Protein AF-A0A6B3F084-F1 (afdb_monomer_lite)

Foldseek 3Di:
DVVVVVVVVQPDDCVVVVNPVVDDQACPQVVVLVVVVVVCVVPPPDDDPCPVVVSVVCNVVPDGDDDRD

Radius of gyration: 16.12 Å; chains: 1; bounding box: 31×23×38 Å

Secondary structure (DSSP, 8-state):
-HHHHHHHHHT--TTTTT-GGG---TTHHHHHHHHHHHHHHHH--S--TTHHHHHHHHHHTPPPPPPP-

Sequence (69 aa):
SLVDTLVDLHAVDPEAAGLGDFGHPDGFLERQLRRWAKQLDASRSRELPGIDQLQEALAARLPRSPAPT

Structure (mmCIF, N/CA/C/O backbone):
data_AF-A0A6B3F084-F1
#
_entry.id   AF-A0A6B3F084-F1
#
loop_
_atom_site.group_PDB
_atom_site.id
_atom_site.type_symbol
_atom_site.label_atom_id
_atom_site.label_alt_id
_atom_site.label_comp_id
_atom_site.label_asym_id
_atom_site.label_entity_id
_atom_site.label_seq_id
_atom_site.pdbx_PDB_ins_code
_atom_site.Cartn_x
_atom_site.Cartn_y
_atom_site.Cartn_z
_atom_site.occupancy
_atom_site.B_iso_or_equiv
_atom_site.auth_seq_id
_atom_site.auth_comp_id
_atom_site.auth_asym_id
_atom_site.auth_atom_id
_atom_site.pdbx_PDB_model_num
ATOM 1 N N . SER A 1 1 ? -10.692 5.669 -21.138 1.00 94.50 1 SER A N 1
ATOM 2 C CA . SER A 1 1 ? -11.496 5.620 -19.893 1.00 94.50 1 SER A CA 1
ATOM 3 C C . SER A 1 1 ? -10.562 5.522 -18.692 1.00 94.50 1 SER A C 1
ATOM 5 O O . SER A 1 1 ? -9.394 5.230 -18.900 1.00 94.50 1 SER A O 1
ATOM 7 N N . LEU A 1 2 ? -11.033 5.734 -17.452 1.00 97.44 2 LEU A N 1
ATOM 8 C CA . LEU A 1 2 ? -10.222 5.521 -16.236 1.00 97.44 2 LEU A CA 1
ATOM 9 C C . LEU A 1 2 ? -9.622 4.109 -16.197 1.00 97.44 2 LEU A C 1
ATOM 11 O O . LEU A 1 2 ? -8.459 3.941 -15.850 1.00 97.44 2 LEU A O 1
ATOM 15 N N . VAL A 1 3 ? -10.422 3.107 -16.572 1.00 98.00 3 VAL A N 1
ATOM 16 C CA . VAL A 1 3 ? -9.979 1.708 -16.607 1.00 98.00 3 VAL A CA 1
ATOM 17 C C . VAL A 1 3 ? -8.839 1.530 -17.607 1.00 98.00 3 VAL A C 1
ATOM 19 O O . VAL A 1 3 ? -7.802 1.004 -17.223 1.00 98.00 3 VAL A O 1
ATOM 22 N N . ASP A 1 4 ? -8.992 2.028 -18.838 1.00 98.06 4 ASP A N 1
ATOM 23 C CA . ASP A 1 4 ? -7.950 1.915 -19.871 1.00 98.06 4 ASP A CA 1
ATOM 24 C C . ASP A 1 4 ? -6.641 2.570 -19.417 1.00 98.06 4 ASP A C 1
ATOM 26 O O . ASP A 1 4 ? -5.586 1.963 -19.516 1.00 98.06 4 ASP A O 1
ATOM 30 N N . THR A 1 5 ? -6.706 3.756 -18.803 1.00 97.94 5 THR A N 1
ATOM 31 C CA . THR A 1 5 ? -5.509 4.430 -18.280 1.00 97.94 5 THR A CA 1
ATOM 32 C C . THR A 1 5 ? -4.806 3.623 -17.187 1.00 97.94 5 THR A C 1
ATOM 34 O O . THR A 1 5 ? -3.579 3.608 -17.134 1.00 97.94 5 THR A O 1
ATOM 37 N N . LEU A 1 6 ? -5.551 2.946 -16.306 1.00 96.62 6 LEU A N 1
ATOM 38 C CA . LEU A 1 6 ? -4.949 2.068 -15.299 1.00 96.62 6 LEU A CA 1
ATOM 39 C C . LEU A 1 6 ? -4.347 0.810 -15.929 1.00 96.62 6 LEU A C 1
ATOM 41 O O . LEU A 1 6 ? -3.332 0.329 -15.437 1.00 96.62 6 LEU A O 1
ATOM 45 N N . VAL A 1 7 ? -4.954 0.271 -16.988 1.00 95.75 7 VAL A N 1
ATOM 46 C CA . VAL A 1 7 ? -4.379 -0.856 -17.735 1.00 95.75 7 VAL A CA 1
ATOM 47 C C . VAL A 1 7 ? -3.065 -0.435 -18.384 1.00 95.75 7 VAL A C 1
ATOM 49 O O . VAL A 1 7 ? -2.056 -1.098 -18.163 1.00 95.75 7 VAL A O 1
ATOM 52 N N . ASP A 1 8 ? -3.061 0.695 -19.092 1.00 95.81 8 ASP A N 1
ATOM 53 C CA . ASP A 1 8 ? -1.871 1.231 -19.753 1.00 95.81 8 ASP A CA 1
ATOM 54 C C . ASP A 1 8 ? -0.744 1.494 -18.744 1.00 95.81 8 ASP A C 1
ATOM 56 O O . ASP A 1 8 ? 0.406 1.154 -19.003 1.00 95.81 8 ASP A O 1
ATOM 60 N N . LEU A 1 9 ? -1.071 2.037 -17.564 1.00 94.25 9 LEU A N 1
ATOM 61 C CA . LEU A 1 9 ? -0.093 2.291 -16.505 1.00 94.25 9 LEU A CA 1
ATOM 62 C C . LEU A 1 9 ? 0.529 1.003 -15.943 1.00 94.25 9 LEU A C 1
ATOM 64 O O . LEU A 1 9 ? 1.736 0.966 -15.730 1.00 94.25 9 LEU A O 1
ATOM 68 N N . HIS A 1 10 ? -0.268 -0.040 -15.687 1.00 91.88 10 HIS A N 1
ATOM 69 C CA . HIS A 1 10 ? 0.249 -1.307 -15.146 1.00 91.88 10 HIS A CA 1
ATOM 70 C C . HIS A 1 10 ? 1.023 -2.142 -16.176 1.00 91.88 10 HIS A C 1
ATOM 72 O O . HIS A 1 10 ? 1.660 -3.119 -15.792 1.00 91.88 10 HIS A O 1
ATOM 78 N N . ALA A 1 11 ? 0.945 -1.789 -17.462 1.00 92.75 11 ALA A N 1
ATOM 79 C CA . ALA A 1 11 ? 1.669 -2.452 -18.542 1.00 92.75 11 ALA A CA 1
ATOM 80 C C . ALA A 1 11 ? 3.035 -1.806 -18.854 1.00 92.75 11 ALA A C 1
ATOM 82 O O . ALA A 1 11 ? 3.719 -2.253 -19.776 1.00 92.75 11 ALA A O 1
ATOM 83 N N . VAL A 1 12 ? 3.417 -0.735 -18.147 1.00 92.06 12 VAL A N 1
ATOM 84 C CA . VAL A 1 12 ? 4.718 -0.077 -18.323 1.00 92.06 12 VAL A CA 1
ATOM 85 C C . VAL A 1 12 ? 5.818 -0.918 -17.686 1.00 92.06 12 VAL A C 1
ATOM 87 O O . VAL A 1 12 ? 5.841 -1.039 -16.468 1.00 92.06 12 VAL A O 1
ATOM 90 N N . ASP A 1 13 ? 6.783 -1.362 -18.495 1.00 91.31 13 ASP A N 1
ATOM 91 C CA . ASP A 1 13 ? 8.034 -1.961 -18.017 1.00 91.31 13 ASP A CA 1
ATOM 92 C C . ASP A 1 13 ? 8.887 -0.897 -17.286 1.00 91.31 13 ASP A C 1
ATOM 94 O O . ASP A 1 13 ? 9.375 0.052 -17.924 1.00 91.31 13 ASP A O 1
ATOM 98 N N . PRO A 1 14 ? 9.098 -1.025 -15.961 1.00 90.50 14 PRO A N 1
ATOM 99 C CA . PRO A 1 14 ? 9.852 -0.043 -15.191 1.00 90.50 14 PRO A CA 1
ATOM 100 C C . PRO A 1 14 ? 11.325 0.055 -15.601 1.00 90.50 14 PRO A C 1
ATOM 102 O O . PRO A 1 14 ? 11.888 1.147 -15.556 1.00 90.50 14 PRO A O 1
ATOM 105 N N . GLU A 1 15 ? 11.957 -1.043 -16.021 1.00 91.75 15 GLU A N 1
ATOM 106 C CA . GLU A 1 15 ? 13.364 -1.047 -16.441 1.00 91.75 15 GLU A CA 1
ATOM 107 C C . GLU A 1 15 ? 13.528 -0.264 -17.745 1.00 91.75 15 GLU A C 1
ATOM 109 O O . GLU A 1 15 ? 14.354 0.649 -17.838 1.00 91.75 15 GLU A O 1
ATOM 114 N N . ALA A 1 16 ? 12.674 -0.545 -18.733 1.00 94.12 16 ALA A N 1
ATOM 115 C CA . ALA A 1 16 ? 12.681 0.163 -20.013 1.00 94.12 16 ALA A CA 1
ATOM 1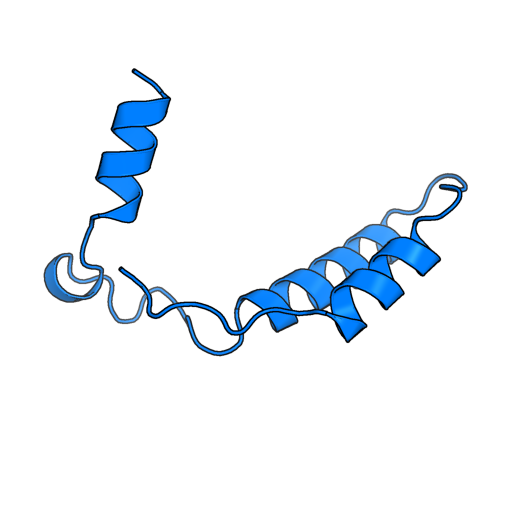16 C C . ALA A 1 16 ? 12.367 1.664 -19.863 1.00 94.12 16 ALA A C 1
ATOM 118 O O . ALA A 1 16 ? 12.858 2.484 -20.642 1.00 94.12 16 ALA A O 1
ATOM 119 N N . ALA A 1 17 ? 11.578 2.036 -18.851 1.00 94.31 17 ALA A N 1
ATOM 120 C CA . ALA A 1 17 ? 11.268 3.423 -18.513 1.00 94.31 17 ALA A CA 1
ATOM 121 C C . ALA A 1 17 ? 12.377 4.138 -17.708 1.00 94.31 17 ALA A C 1
ATOM 123 O O . ALA A 1 17 ? 12.239 5.327 -17.414 1.00 94.31 17 ALA A O 1
ATOM 124 N N . GLY A 1 18 ? 13.466 3.447 -17.343 1.00 95.12 18 GLY A N 1
ATOM 125 C CA . GLY A 1 18 ? 14.546 4.004 -16.518 1.00 95.12 18 GLY A CA 1
ATOM 126 C C . GLY A 1 18 ? 14.184 4.149 -15.035 1.00 95.12 18 GLY A C 1
ATOM 127 O O . GLY A 1 18 ? 14.752 4.989 -14.339 1.00 95.12 18 GLY A O 1
ATOM 128 N N . LEU A 1 19 ? 13.223 3.356 -14.556 1.00 93.44 19 LEU A N 1
ATOM 129 C CA . LEU A 1 19 ? 12.694 3.354 -13.191 1.00 93.44 19 LEU A CA 1
ATOM 130 C C . LEU A 1 19 ? 13.058 2.083 -12.402 1.00 93.44 19 LEU A C 1
ATOM 132 O O . LEU A 1 19 ? 12.486 1.870 -11.333 1.00 93.44 19 LEU A O 1
ATOM 136 N N . GLY A 1 20 ? 13.997 1.256 -12.878 1.00 89.69 20 GLY A N 1
ATOM 137 C CA . GLY A 1 20 ? 14.396 0.001 -12.215 1.00 89.69 20 GLY A CA 1
ATOM 138 C C . GLY A 1 20 ? 14.755 0.173 -10.733 1.00 89.69 20 GLY A C 1
ATOM 139 O O . GLY A 1 20 ? 14.303 -0.585 -9.877 1.00 89.69 20 GLY A O 1
ATOM 140 N N . ASP A 1 21 ? 15.442 1.268 -10.397 1.00 91.94 21 ASP A N 1
ATOM 141 C CA . ASP A 1 21 ? 15.854 1.581 -9.020 1.00 91.94 21 ASP A CA 1
ATOM 142 C C . ASP A 1 21 ? 14.805 2.367 -8.208 1.00 91.94 21 ASP A C 1
ATOM 144 O O . ASP A 1 21 ? 15.028 2.709 -7.044 1.00 91.94 21 ASP A O 1
ATOM 148 N N . PHE A 1 22 ? 13.656 2.705 -8.800 1.00 92.75 22 PHE A N 1
ATOM 149 C CA . PHE A 1 22 ? 12.645 3.534 -8.137 1.00 92.75 22 PHE A CA 1
ATOM 150 C C . PHE A 1 22 ? 11.925 2.790 -7.004 1.00 92.75 22 PHE A C 1
A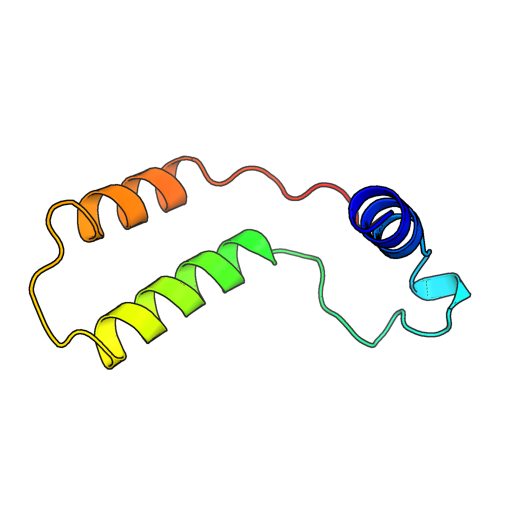TOM 152 O O . PHE A 1 22 ? 11.435 3.404 -6.051 1.00 92.75 22 PHE A O 1
ATOM 159 N N . GLY A 1 23 ? 11.831 1.463 -7.109 1.00 88.56 23 GLY A N 1
ATOM 160 C CA . GLY A 1 23 ? 11.008 0.636 -6.238 1.00 88.56 23 GLY A CA 1
ATOM 161 C C . GLY A 1 23 ? 11.724 -0.586 -5.678 1.00 88.56 23 GLY A C 1
ATOM 162 O O . GLY A 1 23 ? 12.832 -0.937 -6.053 1.00 88.56 23 GLY A O 1
ATOM 163 N N . HIS A 1 24 ? 11.037 -1.263 -4.760 1.00 88.69 24 HIS A N 1
ATOM 164 C CA . HIS A 1 24 ? 11.445 -2.567 -4.247 1.00 88.69 24 HIS A CA 1
ATOM 165 C C . HIS A 1 24 ? 10.231 -3.501 -4.343 1.00 88.69 24 HIS A C 1
ATOM 167 O O . HIS A 1 24 ? 9.355 -3.426 -3.473 1.00 88.69 24 HIS A O 1
ATOM 173 N N . PRO A 1 25 ? 10.116 -4.336 -5.390 1.00 87.12 25 PRO A N 1
ATOM 174 C CA . PRO A 1 25 ? 8.928 -5.161 -5.619 1.00 87.12 25 PRO A CA 1
ATOM 175 C C . PRO A 1 25 ? 8.833 -6.331 -4.631 1.00 87.12 25 PRO A C 1
ATOM 177 O O . PRO A 1 25 ? 7.755 -6.622 -4.107 1.00 87.12 25 PRO A O 1
ATOM 180 N N . ASP A 1 26 ? 9.964 -6.947 -4.287 1.00 88.25 26 ASP A N 1
ATOM 181 C CA . ASP A 1 26 ? 9.992 -8.120 -3.411 1.00 88.25 2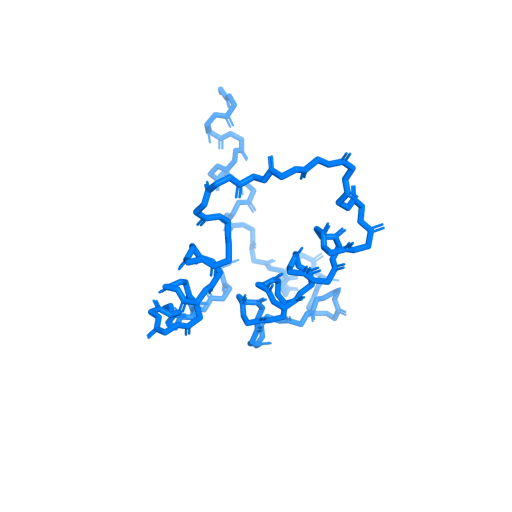6 ASP A CA 1
ATOM 182 C C . ASP A 1 26 ? 9.349 -7.816 -2.068 1.00 88.25 26 ASP A C 1
ATOM 184 O O . ASP A 1 26 ? 9.687 -6.811 -1.448 1.00 88.25 26 ASP A O 1
ATOM 188 N N . GLY A 1 27 ? 8.418 -8.653 -1.607 1.00 90.44 27 GLY A N 1
ATOM 189 C CA . GLY A 1 27 ? 7.742 -8.490 -0.313 1.00 90.44 27 GLY A CA 1
ATOM 190 C C . GLY A 1 27 ? 6.828 -7.261 -0.208 1.00 90.44 27 GLY A C 1
ATOM 191 O O . GLY A 1 27 ? 6.497 -6.844 0.905 1.00 90.44 27 GLY A O 1
ATOM 192 N N . PHE A 1 28 ? 6.424 -6.653 -1.332 1.00 91.12 28 PHE A N 1
ATOM 193 C CA . PHE A 1 28 ? 5.576 -5.457 -1.333 1.00 91.12 28 PHE A CA 1
ATOM 194 C C . PHE A 1 28 ? 4.283 -5.658 -0.538 1.00 91.12 28 PHE A C 1
ATOM 196 O O . PHE A 1 28 ? 3.997 -4.869 0.363 1.00 91.12 28 PHE A O 1
ATOM 203 N N . LEU A 1 29 ? 3.537 -6.737 -0.805 1.00 93.38 29 LEU A N 1
ATOM 204 C CA . LEU A 1 29 ? 2.263 -6.993 -0.125 1.00 93.38 29 LEU A 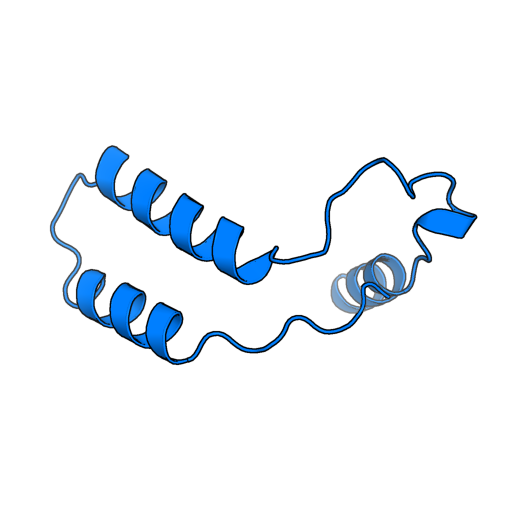CA 1
ATOM 205 C C . LEU A 1 29 ? 2.423 -7.139 1.395 1.00 93.38 29 LEU A C 1
ATOM 207 O O . LEU A 1 29 ? 1.633 -6.572 2.149 1.00 93.38 29 LEU A O 1
ATOM 211 N N . GLU A 1 30 ? 3.473 -7.823 1.856 1.00 93.81 30 GLU A N 1
ATOM 212 C CA . GLU A 1 30 ? 3.752 -7.990 3.287 1.00 93.81 30 GLU A CA 1
ATOM 213 C C . GLU A 1 30 ? 4.077 -6.643 3.945 1.00 93.81 30 GLU A C 1
ATOM 215 O O . GLU A 1 30 ? 3.511 -6.286 4.985 1.00 93.81 30 GLU A O 1
ATOM 220 N N . ARG A 1 31 ? 4.947 -5.844 3.309 1.00 95.06 31 ARG A N 1
ATOM 221 C CA . ARG A 1 31 ? 5.286 -4.500 3.798 1.00 95.06 31 ARG A CA 1
ATOM 222 C C . ARG A 1 31 ? 4.063 -3.602 3.875 1.00 95.06 31 ARG A C 1
ATOM 224 O O . ARG A 1 31 ? 3.930 -2.869 4.856 1.00 95.06 31 ARG A O 1
ATOM 231 N N . GLN A 1 32 ? 3.202 -3.647 2.861 1.00 95.62 32 GLN A N 1
ATOM 232 C CA . GLN A 1 32 ? 1.991 -2.841 2.819 1.00 95.62 32 GLN A CA 1
ATOM 233 C C . GLN A 1 32 ? 1.032 -3.254 3.931 1.00 95.62 32 GLN A C 1
ATOM 235 O O . GLN A 1 32 ? 0.604 -2.387 4.688 1.00 95.62 32 GLN A O 1
ATOM 240 N N . LEU A 1 33 ? 0.764 -4.550 4.109 1.00 95.94 33 LEU A N 1
ATOM 241 C CA . LEU A 1 33 ? -0.120 -5.022 5.176 1.00 95.94 33 LEU A CA 1
ATOM 242 C C . LEU A 1 33 ? 0.379 -4.588 6.563 1.00 95.94 33 LEU A C 1
ATOM 244 O O . LEU A 1 33 ? -0.379 -4.012 7.345 1.00 95.94 33 LEU A O 1
ATOM 248 N N . ARG A 1 34 ? 1.677 -4.765 6.840 1.00 95.62 34 ARG A N 1
ATOM 249 C CA . ARG A 1 34 ? 2.295 -4.315 8.097 1.00 95.62 34 ARG A CA 1
ATOM 250 C C . ARG A 1 34 ? 2.202 -2.798 8.283 1.00 95.62 34 ARG A C 1
ATOM 252 O O . ARG A 1 34 ? 1.964 -2.321 9.392 1.00 95.62 34 ARG A O 1
ATOM 259 N N . ARG A 1 35 ? 2.421 -2.026 7.213 1.00 97.25 35 ARG A N 1
ATOM 260 C CA . ARG A 1 35 ? 2.342 -0.559 7.243 1.00 97.25 35 ARG A CA 1
ATOM 261 C C . ARG A 1 35 ? 0.923 -0.091 7.558 1.00 97.25 35 ARG A C 1
ATOM 263 O O . ARG A 1 35 ? 0.770 0.755 8.433 1.00 97.25 35 ARG A O 1
ATOM 270 N N . TRP A 1 36 ? -0.082 -0.660 6.897 1.00 96.75 36 TRP A N 1
ATOM 271 C CA . TRP A 1 36 ? -1.483 -0.312 7.124 1.00 96.75 36 TRP A CA 1
ATOM 272 C C . TRP A 1 36 ? -1.929 -0.630 8.547 1.00 96.75 36 TRP A C 1
ATOM 274 O O . TRP A 1 36 ? -2.547 0.223 9.175 1.00 96.75 36 TRP A O 1
ATOM 284 N N . ALA A 1 37 ? -1.541 -1.790 9.089 1.00 95.19 37 ALA A N 1
ATOM 285 C CA . ALA A 1 37 ? -1.811 -2.135 10.485 1.00 95.19 37 ALA A CA 1
ATOM 286 C C . ALA A 1 37 ? -1.245 -1.079 11.451 1.00 95.19 37 ALA A C 1
ATOM 288 O O . ALA A 1 37 ? -1.967 -0.554 12.295 1.00 95.19 37 ALA A O 1
ATOM 289 N N . LYS A 1 38 ? 0.023 -0.681 11.264 1.00 97.00 38 LYS A N 1
ATOM 290 C CA . LYS A 1 38 ? 0.659 0.368 12.078 1.00 97.00 38 LYS A CA 1
ATOM 291 C C . LYS A 1 38 ? -0.045 1.723 11.949 1.00 97.00 38 LYS A C 1
ATOM 293 O O . LYS A 1 38 ? -0.203 2.430 12.938 1.00 97.00 38 LYS A O 1
ATOM 298 N N . GLN A 1 39 ? -0.415 2.121 10.733 1.00 96.81 39 GLN A N 1
ATOM 299 C CA . GLN A 1 39 ? -1.076 3.407 10.491 1.00 96.81 39 GLN A CA 1
ATOM 300 C C . GLN A 1 39 ? -2.480 3.446 11.085 1.00 96.81 39 GLN A C 1
ATOM 302 O O . GLN A 1 39 ? -2.872 4.464 11.652 1.00 96.81 39 GLN A O 1
ATOM 307 N N . LEU A 1 40 ? -3.221 2.346 10.973 1.00 94.88 40 LEU A N 1
ATOM 308 C CA . LEU A 1 40 ? -4.528 2.213 11.588 1.00 94.88 40 LEU A CA 1
ATOM 309 C C . LEU A 1 40 ? -4.427 2.316 13.111 1.00 94.88 40 LEU A C 1
ATOM 311 O O . LEU A 1 40 ? -5.174 3.083 13.702 1.00 94.88 40 LEU A O 1
ATOM 315 N N . ASP A 1 41 ? -3.495 1.591 13.730 1.00 93.75 41 ASP A N 1
ATOM 316 C CA . ASP A 1 41 ? -3.274 1.641 15.179 1.00 93.75 41 ASP A CA 1
ATOM 317 C C . ASP A 1 41 ? -2.939 3.068 15.644 1.00 93.75 41 ASP A C 1
ATOM 319 O O . ASP A 1 41 ? -3.588 3.616 16.532 1.00 93.75 41 ASP A O 1
ATOM 323 N N . ALA A 1 42 ? -2.027 3.738 14.933 1.00 96.75 42 ALA A N 1
ATOM 324 C CA . ALA A 1 42 ? -1.629 5.114 15.224 1.00 96.75 42 ALA A CA 1
ATOM 325 C C . ALA A 1 42 ? -2.735 6.164 15.004 1.00 96.75 42 ALA A C 1
ATOM 327 O O . ALA A 1 42 ? -2.627 7.275 15.520 1.00 96.75 42 ALA A O 1
ATOM 328 N N . SER A 1 43 ? -3.769 5.854 14.217 1.00 96.00 43 SER A N 1
ATOM 329 C CA . SER A 1 43 ? -4.868 6.778 13.899 1.00 96.00 43 SER A CA 1
ATOM 330 C C . SER A 1 43 ? -6.217 6.342 14.475 1.00 96.00 43 SER A C 1
ATOM 332 O O . SER A 1 43 ? -7.239 6.974 14.188 1.00 96.00 43 SER A O 1
ATOM 334 N N . ARG A 1 44 ? -6.245 5.279 15.292 1.00 94.12 44 ARG A N 1
ATOM 335 C CA . ARG A 1 44 ? -7.479 4.703 15.833 1.00 94.12 44 ARG A CA 1
ATOM 336 C C . ARG A 1 44 ? -8.171 5.724 16.739 1.00 94.12 44 ARG A C 1
ATOM 338 O O . ARG A 1 44 ? -7.721 6.015 17.840 1.00 94.12 44 ARG A O 1
ATOM 345 N N . SER A 1 45 ? -9.289 6.267 16.262 1.00 95.75 45 SER A N 1
ATOM 346 C CA . SER A 1 45 ? -10.107 7.259 16.980 1.00 95.75 45 SER A CA 1
ATOM 347 C C . SER A 1 45 ? -11.434 6.698 17.492 1.00 95.75 45 SER A C 1
ATOM 349 O O . SER A 1 45 ? -12.126 7.345 18.275 1.00 95.75 45 SER A O 1
ATOM 351 N N . ARG A 1 46 ? -11.801 5.497 17.039 1.00 95.69 46 ARG A N 1
ATOM 352 C CA . ARG A 1 46 ? -12.996 4.761 17.450 1.00 95.69 46 ARG A CA 1
ATOM 353 C C . ARG A 1 46 ? -12.783 3.268 17.262 1.00 95.69 46 ARG A C 1
ATOM 355 O O . ARG A 1 46 ? -11.940 2.856 16.464 1.00 95.69 46 ARG A O 1
ATOM 362 N N . GLU A 1 47 ? -13.625 2.483 17.917 1.00 93.75 47 GLU A N 1
ATOM 363 C CA . GLU A 1 47 ? -13.709 1.052 17.657 1.00 93.75 47 GLU A CA 1
ATOM 364 C C . GLU A 1 47 ? -14.216 0.768 16.237 1.00 93.75 47 GLU A C 1
ATOM 366 O O . GLU A 1 47 ? -15.168 1.388 15.739 1.00 93.75 47 GLU A O 1
ATOM 371 N N . LEU A 1 48 ? -13.560 -0.195 15.591 1.00 95.19 48 LEU A N 1
ATOM 372 C CA . LEU A 1 48 ? -13.895 -0.719 14.272 1.00 95.19 48 LEU A CA 1
ATOM 373 C C . LEU A 1 48 ? -14.089 -2.232 14.401 1.00 95.19 48 LEU A C 1
ATOM 375 O O . LEU A 1 48 ? -13.117 -2.984 14.310 1.00 95.19 48 LEU A O 1
ATOM 379 N N . PRO A 1 49 ? -15.329 -2.695 14.633 1.00 96.62 49 PRO A N 1
ATOM 380 C CA . PRO A 1 49 ? -15.596 -4.115 14.805 1.00 96.62 49 PRO A CA 1
ATOM 381 C C . PRO A 1 49 ? -15.040 -4.943 13.640 1.00 96.62 49 PRO A C 1
ATOM 383 O O . PRO A 1 49 ? -15.294 -4.639 12.475 1.00 96.62 49 PRO A O 1
ATOM 386 N N . GLY A 1 50 ? -14.272 -5.984 13.966 1.00 96.50 50 GLY A N 1
ATOM 387 C CA . GLY A 1 50 ? -13.700 -6.920 12.994 1.00 96.50 50 GLY A CA 1
ATOM 388 C C . GLY A 1 50 ? -12.403 -6.466 12.317 1.00 96.50 50 GLY A C 1
ATOM 389 O O . GLY A 1 50 ? -11.861 -7.228 11.519 1.00 96.50 50 GLY A O 1
ATOM 390 N N . ILE A 1 51 ? -11.867 -5.277 12.618 1.00 95.69 51 ILE A N 1
ATOM 391 C CA . ILE A 1 51 ? -10.656 -4.793 11.937 1.00 95.69 51 ILE A CA 1
ATOM 392 C C . ILE A 1 51 ? -9.412 -5.626 12.274 1.00 95.69 51 ILE A C 1
ATOM 394 O O . ILE A 1 51 ? -8.635 -5.956 11.380 1.00 95.69 51 ILE A O 1
ATOM 398 N N . ASP A 1 52 ? -9.279 -6.047 13.533 1.00 94.75 52 ASP A N 1
ATOM 399 C CA . ASP A 1 52 ? -8.165 -6.887 13.986 1.00 94.75 52 ASP A CA 1
ATOM 400 C C . ASP A 1 52 ? -8.282 -8.302 13.385 1.00 94.75 52 ASP A C 1
ATOM 402 O O . ASP A 1 52 ? -7.313 -8.851 12.864 1.00 94.75 52 ASP A O 1
ATOM 406 N N . GLN A 1 53 ? -9.506 -8.841 13.317 1.00 97.44 53 GLN A N 1
ATOM 407 C CA . GLN A 1 53 ? -9.792 -10.120 12.650 1.00 97.44 53 GLN A CA 1
ATOM 408 C C . GLN A 1 53 ? -9.468 -10.070 11.151 1.00 97.44 53 GLN A C 1
ATOM 410 O O . GLN A 1 53 ? -8.937 -11.032 10.597 1.00 97.44 53 GLN A O 1
ATOM 415 N N . LEU A 1 54 ? -9.771 -8.953 10.479 1.00 96.50 54 LEU A N 1
ATOM 416 C CA . LEU A 1 54 ? -9.425 -8.755 9.074 1.00 96.50 54 LEU A CA 1
ATOM 417 C C . LEU A 1 54 ? -7.906 -8.708 8.880 1.00 96.50 54 LEU A C 1
ATOM 419 O O . LEU A 1 54 ? -7.394 -9.354 7.966 1.00 96.50 54 LEU A O 1
ATOM 423 N N . GLN A 1 55 ? -7.185 -7.979 9.737 1.00 95.38 55 GLN A N 1
ATOM 424 C CA . GLN A 1 55 ? -5.724 -7.918 9.696 1.00 95.38 55 GLN A CA 1
ATOM 425 C C . GLN A 1 55 ? -5.109 -9.319 9.821 1.00 95.38 55 GLN A C 1
ATOM 427 O O . GLN A 1 55 ? -4.272 -9.696 8.998 1.00 95.38 55 GLN A O 1
ATOM 432 N N . GLU A 1 56 ? -5.541 -10.102 10.812 1.00 96.25 56 GLU A N 1
ATOM 433 C CA . GLU A 1 56 ? -5.080 -11.479 11.020 1.00 96.25 56 GLU A CA 1
ATOM 434 C C . GLU A 1 56 ? -5.410 -12.377 9.821 1.00 96.25 56 GLU A C 1
ATOM 436 O O . GLU A 1 56 ? -4.553 -13.112 9.323 1.00 96.25 56 GLU A O 1
ATOM 441 N N . ALA A 1 57 ? -6.638 -12.284 9.303 1.00 97.50 57 ALA A N 1
ATOM 442 C CA . ALA A 1 57 ? -7.087 -13.081 8.169 1.00 97.50 57 ALA A CA 1
ATOM 443 C C . ALA A 1 57 ? -6.303 -12.786 6.881 1.00 97.50 57 ALA A C 1
ATOM 445 O O . ALA A 1 57 ? -6.040 -13.719 6.116 1.00 97.50 57 ALA A O 1
ATOM 446 N N . LEU A 1 58 ? -5.942 -11.520 6.642 1.00 96.75 58 LEU A N 1
ATOM 447 C CA . LEU A 1 58 ? -5.112 -11.104 5.510 1.00 96.75 58 LEU A CA 1
ATOM 448 C C . LEU A 1 58 ? -3.662 -11.560 5.681 1.00 96.75 58 LEU A C 1
ATOM 450 O O . LEU A 1 58 ? -3.072 -12.056 4.724 1.00 96.75 58 LEU A O 1
ATOM 454 N N . ALA A 1 59 ? -3.104 -11.457 6.891 1.00 94.88 59 ALA A N 1
ATOM 455 C CA . ALA A 1 59 ? -1.742 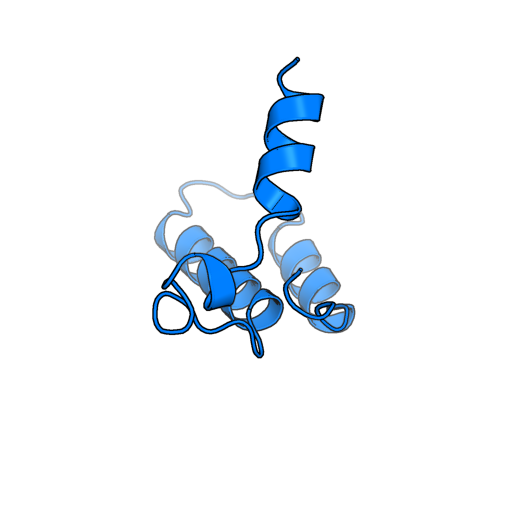-11.909 7.173 1.00 94.88 59 ALA A CA 1
ATOM 456 C C . ALA A 1 59 ? -1.591 -13.421 6.951 1.00 94.88 59 ALA A C 1
ATOM 458 O O . ALA A 1 59 ? -0.620 -13.866 6.344 1.00 94.88 59 ALA A O 1
ATOM 459 N N . ALA A 1 60 ? -2.589 -14.206 7.365 1.00 96.75 60 ALA A N 1
ATOM 460 C CA . ALA A 1 60 ? -2.593 -15.659 7.201 1.00 96.75 60 ALA A CA 1
ATOM 461 C C . ALA A 1 60 ? -2.770 -16.129 5.744 1.00 96.75 60 ALA A C 1
ATOM 463 O O . ALA A 1 60 ? -2.457 -17.276 5.430 1.00 96.75 60 ALA A O 1
ATOM 464 N N . ARG A 1 61 ? -3.305 -15.280 4.857 1.00 96.75 61 ARG A N 1
ATOM 465 C CA . ARG A 1 61 ? -3.655 -15.638 3.468 1.00 96.75 61 ARG A CA 1
ATOM 466 C C . ARG A 1 61 ? -2.970 -14.754 2.434 1.00 96.75 61 ARG A C 1
ATOM 468 O O . ARG A 1 61 ? -3.470 -14.618 1.318 1.00 96.75 61 ARG A O 1
ATOM 475 N N . LEU A 1 62 ? -1.848 -14.140 2.801 1.00 93.94 62 LEU A N 1
ATOM 476 C CA . LEU A 1 62 ? -1.136 -13.235 1.914 1.00 93.94 62 LEU A CA 1
ATOM 477 C C . LEU A 1 62 ? -0.720 -13.982 0.632 1.00 93.94 62 LEU A C 1
ATOM 479 O O . LEU A 1 62 ? 0.004 -14.979 0.714 1.00 93.94 62 LEU A O 1
ATOM 483 N N . PRO A 1 63 ? -1.168 -13.541 -0.555 1.00 92.50 63 PRO A N 1
ATOM 484 C CA . PRO A 1 63 ? -0.768 -14.184 -1.791 1.00 92.50 63 PRO A CA 1
ATOM 485 C C . PRO A 1 63 ? 0.695 -13.861 -2.094 1.00 92.50 63 PRO A C 1
ATOM 487 O O . PRO A 1 63 ? 1.234 -12.826 -1.687 1.00 92.50 63 PRO A O 1
ATOM 490 N N . ARG A 1 64 ? 1.339 -14.731 -2.874 1.00 87.00 64 ARG A N 1
ATOM 491 C CA . ARG A 1 64 ? 2.625 -14.382 -3.481 1.00 87.00 64 ARG A CA 1
ATOM 492 C C . ARG A 1 64 ? 2.384 -13.257 -4.478 1.00 87.00 64 ARG A C 1
ATOM 494 O O . ARG A 1 64 ? 1.481 -13.355 -5.306 1.00 87.00 64 ARG A O 1
ATOM 501 N N . SER A 1 65 ? 3.168 -12.188 -4.364 1.00 81.56 65 SER A N 1
ATOM 502 C CA . SER A 1 65 ? 3.104 -11.096 -5.333 1.00 81.56 65 SER A CA 1
ATOM 503 C C . SER A 1 65 ? 3.480 -11.645 -6.712 1.00 81.56 65 SER A C 1
ATOM 505 O O . SER A 1 65 ? 4.451 -12.403 -6.798 1.00 81.56 65 SER A O 1
ATOM 507 N N . PRO A 1 66 ? 2.720 -11.320 -7.771 1.00 79.12 66 PRO A N 1
ATOM 508 C CA . PRO A 1 66 ? 3.169 -11.598 -9.126 1.00 79.12 66 PRO A CA 1
ATOM 509 C C . PRO A 1 66 ? 4.456 -10.813 -9.405 1.00 79.12 66 PRO A C 1
ATOM 511 O O . PRO A 1 66 ? 4.774 -9.855 -8.693 1.00 79.12 66 PRO A O 1
ATOM 514 N N . ALA A 1 67 ? 5.194 -11.226 -10.435 1.00 73.56 67 ALA A N 1
ATOM 515 C CA . ALA A 1 67 ? 6.296 -10.414 -10.930 1.00 73.56 67 ALA A CA 1
ATOM 516 C C . ALA A 1 67 ? 5.770 -9.008 -11.282 1.00 73.56 67 ALA A C 1
ATOM 518 O O . ALA A 1 67 ? 4.636 -8.909 -11.767 1.00 73.56 67 ALA A O 1
ATOM 519 N N . PRO A 1 68 ? 6.541 -7.940 -11.014 1.00 66.94 68 PRO A N 1
ATOM 520 C CA . PRO A 1 68 ? 6.202 -6.626 -11.539 1.00 66.94 68 PRO A CA 1
ATOM 521 C C . PRO A 1 68 ? 6.109 -6.731 -13.067 1.00 66.94 68 PRO A C 1
ATOM 523 O O . PRO A 1 68 ? 7.013 -7.285 -13.696 1.00 66.94 68 PRO A O 1
ATOM 526 N N . THR A 1 69 ? 4.972 -6.310 -13.619 1.00 59.09 69 THR A N 1
ATOM 527 C CA . THR A 1 69 ? 4.770 -6.126 -15.061 1.00 59.09 69 THR A CA 1
ATOM 528 C C . THR A 1 69 ? 5.293 -4.776 -15.503 1.00 59.09 69 THR 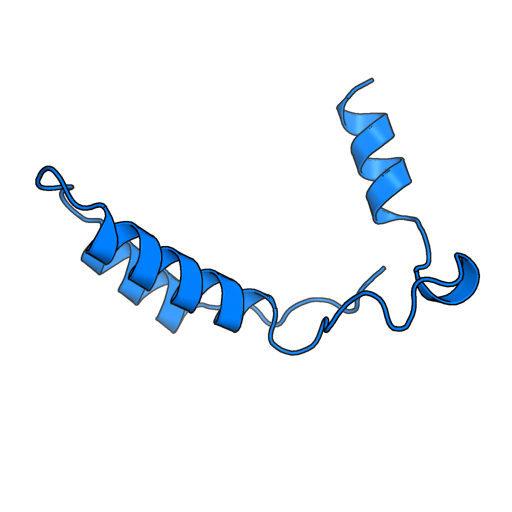A C 1
ATOM 530 O O . THR A 1 69 ? 5.247 -3.849 -14.661 1.00 59.09 69 THR A O 1
#

pLDDT: mean 92.72, std 6.73, range [59.09, 98.06]